Protein AF-A0A539DVU0-F1 (afdb_monomer_lite)

Radius of gyration: 17.26 Å; chains: 1; bounding box: 43×12×41 Å

Foldseek 3Di:
DPPPPPCPLPDPNVVVVVVVVVVVVVVVVVVLVVCCVVCVVPVD

Secondary structure (DSSP, 8-state):
-----TTTTSTHHHHHHHHHHHHHHHHHHHHHHHHHHH-GGG--

Structure (mmCIF, N/CA/C/O backbone):
data_AF-A0A539DVU0-F1
#
_entry.id   AF-A0A539DVU0-F1
#
loop_
_atom_site.group_PDB
_atom_site.id
_atom_site.type_symbol
_atom_site.label_atom_id
_atom_site.label_alt_id
_atom_site.label_comp_id
_atom_site.label_asym_id
_atom_site.label_entity_id
_atom_site.label_seq_id
_atom_site.pdbx_PDB_ins_code
_atom_site.Cartn_x
_atom_site.Cartn_y
_atom_site.Cartn_z
_atom_site.occupancy
_atom_site.B_iso_or_equiv
_atom_site.auth_seq_id
_atom_site.auth_comp_id
_atom_site.auth_asym_id
_atom_site.auth_atom_id
_atom_site.pdbx_PDB_model_num
ATOM 1 N N . MET A 1 1 ? 33.002 -5.993 -10.067 1.00 37.53 1 MET A N 1
ATOM 2 C CA . MET A 1 1 ? 32.033 -4.978 -9.612 1.00 37.53 1 MET A CA 1
ATOM 3 C C . MET A 1 1 ? 30.991 -4.916 -10.702 1.00 37.53 1 MET A C 1
ATOM 5 O O . MET A 1 1 ? 31.325 -4.459 -11.789 1.00 37.53 1 MET A O 1
ATOM 9 N N . ASP A 1 2 ? 29.816 -5.497 -10.468 1.00 55.03 2 ASP A N 1
ATOM 10 C CA . ASP A 1 2 ? 28.734 -5.459 -11.449 1.00 55.03 2 ASP A CA 1
ATOM 11 C C . ASP A 1 2 ? 28.322 -4.001 -11.637 1.00 55.03 2 ASP A C 1
ATOM 13 O O . ASP A 1 2 ? 28.000 -3.295 -10.681 1.00 55.03 2 ASP A O 1
ATOM 17 N N . GLN A 1 3 ? 28.458 -3.525 -12.869 1.00 64.69 3 GLN A N 1
ATOM 18 C CA . GLN A 1 3 ? 28.111 -2.172 -13.262 1.00 64.69 3 GLN A CA 1
ATOM 19 C C . GLN A 1 3 ? 26.632 -1.943 -12.930 1.00 64.69 3 GLN A C 1
ATOM 21 O O . GLN A 1 3 ? 25.766 -2.631 -13.466 1.00 64.69 3 GLN A O 1
ATOM 26 N N . PHE A 1 4 ? 26.342 -1.009 -12.020 1.00 64.06 4 PHE A N 1
ATOM 27 C CA . PHE A 1 4 ? 24.971 -0.604 -11.723 1.00 64.06 4 PHE A CA 1
ATOM 28 C C . PHE A 1 4 ? 24.383 0.047 -12.976 1.00 64.06 4 PHE A C 1
ATOM 30 O O . PHE A 1 4 ? 24.678 1.199 -13.296 1.00 64.06 4 PHE A O 1
ATOM 37 N N . ASP A 1 5 ? 23.588 -0.717 -13.716 1.00 68.50 5 ASP A N 1
ATOM 38 C CA . ASP A 1 5 ? 22.801 -0.196 -14.819 1.00 68.50 5 ASP A CA 1
ATOM 39 C C . ASP A 1 5 ? 21.552 0.484 -14.242 1.00 68.50 5 ASP A C 1
ATOM 41 O O . ASP A 1 5 ? 20.565 -0.157 -13.876 1.00 68.50 5 ASP A O 1
ATOM 45 N N . GLY A 1 6 ? 21.600 1.814 -14.147 1.00 64.00 6 GLY A N 1
ATOM 46 C CA . GLY A 1 6 ? 20.489 2.643 -13.670 1.00 64.00 6 GLY A CA 1
ATOM 47 C C . GLY A 1 6 ? 19.220 2.558 -14.529 1.00 64.00 6 GLY A C 1
ATOM 48 O O . GLY A 1 6 ? 18.208 3.156 -14.173 1.00 64.00 6 GLY A O 1
ATOM 49 N N . THR A 1 7 ? 19.240 1.815 -15.642 1.00 63.72 7 THR A N 1
ATOM 50 C CA . THR A 1 7 ? 18.074 1.572 -16.500 1.00 63.72 7 THR A CA 1
ATOM 51 C C . THR A 1 7 ? 17.322 0.279 -16.167 1.00 63.72 7 THR A C 1
ATOM 53 O O . THR A 1 7 ? 16.278 0.015 -16.760 1.00 63.72 7 THR A O 1
ATOM 56 N N . VAL A 1 8 ? 17.773 -0.504 -15.176 1.00 64.81 8 VAL A N 1
ATOM 57 C CA . VAL A 1 8 ? 17.133 -1.776 -14.766 1.00 64.81 8 VAL A CA 1
ATOM 58 C C . VAL A 1 8 ? 15.660 -1.602 -14.370 1.00 64.81 8 VAL A C 1
ATOM 60 O O . VAL A 1 8 ? 14.841 -2.495 -14.614 1.00 64.81 8 VAL A O 1
ATOM 63 N N . ASN A 1 9 ? 15.313 -0.429 -13.838 1.00 64.19 9 ASN A N 1
ATOM 64 C CA . ASN A 1 9 ? 13.947 -0.046 -13.484 1.00 64.19 9 ASN A CA 1
ATOM 65 C C . ASN A 1 9 ? 13.330 0.944 -14.485 1.00 64.19 9 ASN A C 1
ATOM 67 O O . ASN A 1 9 ? 12.313 1.551 -14.187 1.00 64.19 9 ASN A O 1
ATOM 71 N N . ALA A 1 10 ? 13.915 1.146 -15.666 1.00 70.56 10 ALA A N 1
ATOM 72 C CA . ALA A 1 10 ? 13.338 2.006 -16.693 1.00 70.56 10 ALA A CA 1
ATOM 73 C C . ALA A 1 10 ? 12.328 1.240 -17.572 1.00 70.56 10 ALA A C 1
ATOM 75 O O . ALA A 1 10 ? 12.327 0.008 -17.671 1.00 70.56 10 ALA A O 1
ATOM 76 N N . GLY A 1 11 ? 11.440 1.979 -18.240 1.00 78.69 11 GLY A N 1
ATOM 77 C CA . GLY A 1 11 ? 10.477 1.416 -19.187 1.00 78.69 11 GLY A CA 1
ATOM 78 C C . GLY A 1 11 ? 9.404 0.549 -18.522 1.00 78.69 11 GLY A C 1
ATOM 79 O O . GLY A 1 11 ? 8.889 0.876 -17.457 1.00 78.69 11 GLY A O 1
ATOM 80 N N . ARG A 1 12 ? 9.030 -0.568 -19.162 1.00 81.56 12 ARG A N 1
ATOM 81 C CA . ARG A 1 12 ? 7.882 -1.393 -18.729 1.00 81.56 12 ARG A CA 1
ATOM 82 C C . ARG A 1 12 ? 8.029 -1.958 -17.312 1.00 81.56 12 ARG A C 1
ATOM 84 O O . ARG A 1 12 ? 7.022 -2.111 -16.632 1.00 81.56 12 ARG A O 1
ATOM 91 N N . LYS A 1 13 ? 9.258 -2.263 -16.876 1.00 82.19 13 LYS A N 1
ATOM 92 C CA . LYS A 1 13 ? 9.522 -2.766 -15.518 1.00 82.19 13 LYS A CA 1
ATOM 93 C C . LYS 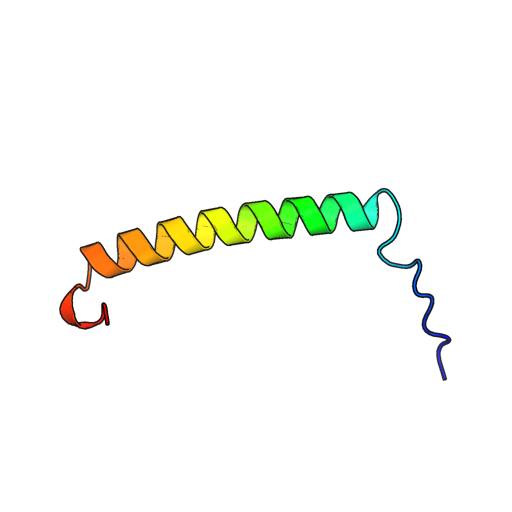A 1 13 ? 9.339 -1.672 -14.468 1.00 82.19 13 LYS A C 1
ATOM 95 O O . LYS A 1 13 ? 8.692 -1.933 -13.466 1.00 82.19 13 LYS A O 1
ATOM 100 N N . GLY A 1 14 ? 9.823 -0.459 -14.740 1.00 85.75 14 GLY A N 1
ATOM 101 C CA . GLY A 1 14 ? 9.591 0.708 -13.882 1.00 85.75 14 GLY A CA 1
ATOM 102 C C . GLY A 1 14 ? 8.118 0.985 -13.672 1.00 85.75 14 GLY A C 1
ATOM 103 O O . GLY A 1 14 ? 7.652 0.987 -12.545 1.00 85.75 14 GLY A O 1
ATOM 104 N N . VAL A 1 15 ? 7.368 1.063 -14.774 1.00 87.00 15 VAL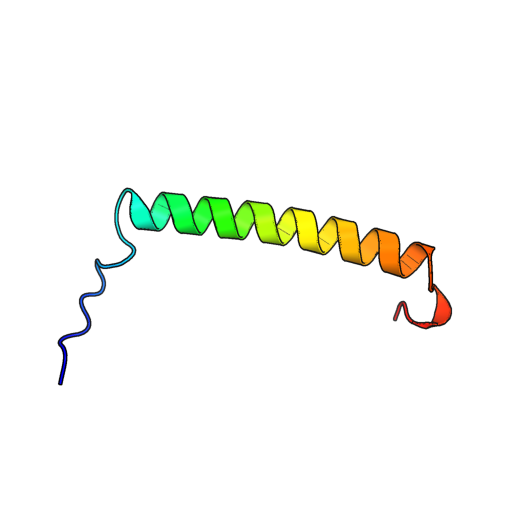 A N 1
ATOM 105 C CA . VAL A 1 15 ? 5.914 1.268 -14.724 1.00 87.00 15 VAL A CA 1
ATOM 106 C C . VAL A 1 15 ? 5.223 0.175 -13.901 1.00 87.00 15 VAL A C 1
ATOM 108 O O . VAL A 1 15 ? 4.329 0.474 -13.118 1.00 87.00 15 VAL A O 1
ATOM 111 N N . ALA A 1 16 ? 5.633 -1.090 -14.041 1.00 87.75 16 ALA A N 1
ATOM 112 C CA . ALA A 1 16 ? 5.078 -2.175 -13.234 1.00 87.75 16 ALA A CA 1
ATOM 113 C C . ALA A 1 16 ? 5.394 -2.014 -11.737 1.00 87.75 16 ALA A C 1
ATOM 115 O O . ALA A 1 16 ? 4.498 -2.201 -10.917 1.00 87.75 16 ALA A O 1
ATOM 116 N N . TYR A 1 17 ? 6.626 -1.638 -11.381 1.00 88.44 17 TYR A N 1
ATOM 117 C CA . TYR A 1 17 ? 7.006 -1.380 -9.991 1.00 88.44 17 TYR A CA 1
ATOM 118 C C . TYR A 1 17 ? 6.280 -0.169 -9.401 1.00 88.44 17 TYR A C 1
ATOM 120 O O . TYR A 1 17 ? 5.840 -0.237 -8.257 1.00 88.44 17 TYR A O 1
ATOM 128 N N . ASP A 1 18 ? 6.080 0.892 -10.182 1.00 89.75 18 ASP A N 1
ATOM 129 C CA . ASP A 1 18 ? 5.325 2.072 -9.757 1.00 89.75 18 ASP A CA 1
ATOM 130 C C . ASP A 1 18 ? 3.868 1.702 -9.438 1.00 89.75 18 ASP A C 1
ATOM 132 O O . ASP A 1 18 ? 3.345 2.060 -8.382 1.00 89.75 18 ASP A O 1
ATOM 136 N N . TRP A 1 19 ? 3.220 0.917 -10.309 1.00 94.12 19 TRP A N 1
ATOM 137 C CA . TRP A 1 19 ? 1.861 0.421 -10.065 1.00 94.12 19 TRP A CA 1
ATOM 138 C C . TRP A 1 19 ? 1.778 -0.512 -8.858 1.00 94.12 19 TRP A C 1
ATOM 140 O O . TRP A 1 19 ? 0.829 -0.417 -8.083 1.00 94.12 19 TRP A O 1
ATOM 150 N N . GLN A 1 20 ? 2.763 -1.394 -8.675 1.00 95.19 20 GLN A N 1
ATOM 151 C CA . GLN A 1 20 ? 2.838 -2.260 -7.497 1.00 95.19 20 GLN A CA 1
ATOM 152 C C . GLN A 1 20 ? 3.008 -1.443 -6.212 1.00 95.19 20 GLN A C 1
ATOM 154 O O . GLN A 1 20 ? 2.338 -1.728 -5.224 1.00 95.19 20 GLN A O 1
ATOM 159 N N . GLY A 1 21 ? 3.846 -0.404 -6.233 1.00 94.69 21 GLY A N 1
ATOM 160 C CA . GLY A 1 21 ? 4.020 0.512 -5.108 1.00 94.69 21 GLY A CA 1
ATOM 161 C C . GLY A 1 21 ? 2.742 1.281 -4.773 1.00 94.69 21 GLY A C 1
ATOM 162 O O . GLY A 1 21 ? 2.398 1.416 -3.600 1.00 94.69 21 GLY A O 1
ATOM 163 N N . LEU A 1 22 ? 2.004 1.733 -5.792 1.00 96.62 22 LEU A N 1
ATOM 164 C CA . LEU A 1 22 ? 0.718 2.404 -5.604 1.00 96.62 22 LEU A CA 1
ATOM 165 C C . LEU A 1 22 ? -0.346 1.464 -5.022 1.00 96.62 22 LEU A C 1
ATOM 167 O O . LEU A 1 22 ? -1.084 1.859 -4.126 1.00 96.62 22 LEU A O 1
ATOM 171 N N . LEU A 1 23 ? -0.430 0.225 -5.509 1.00 96.56 23 LEU A N 1
ATOM 172 C CA . LEU A 1 23 ? -1.359 -0.760 -4.957 1.00 96.56 23 LEU A CA 1
ATOM 173 C C . LEU A 1 23 ? -1.021 -1.066 -3.493 1.00 96.56 23 LEU A C 1
ATOM 175 O O . LEU A 1 23 ? -1.898 -1.002 -2.636 1.00 96.56 23 LEU A O 1
ATOM 179 N N . ALA A 1 24 ? 0.257 -1.316 -3.202 1.00 97.62 24 ALA A N 1
ATOM 180 C CA . ALA A 1 24 ? 0.716 -1.617 -1.853 1.00 97.62 24 ALA A CA 1
ATOM 181 C C . ALA A 1 24 ? 0.435 -0.472 -0.866 1.00 97.62 24 ALA A C 1
ATOM 183 O O . ALA A 1 24 ? 0.074 -0.735 0.278 1.00 97.62 24 ALA A O 1
ATOM 184 N N . SER A 1 25 ? 0.562 0.794 -1.283 1.00 97.50 25 SER A N 1
ATOM 185 C CA . SER A 1 25 ? 0.277 1.937 -0.403 1.00 97.50 25 SER A CA 1
ATOM 186 C C . SER A 1 25 ? -1.213 2.077 -0.077 1.00 97.50 25 SER A C 1
ATOM 188 O O . SER A 1 25 ? -1.570 2.403 1.059 1.00 97.50 25 SER A O 1
ATOM 190 N N . VAL A 1 26 ? -2.087 1.784 -1.043 1.00 97.38 26 VAL A N 1
ATOM 191 C CA . VAL A 1 26 ? -3.540 1.753 -0.836 1.00 97.38 26 VAL A CA 1
ATOM 192 C C . VAL A 1 26 ? -3.928 0.604 0.094 1.00 97.38 26 VAL A C 1
ATOM 194 O O . VAL A 1 26 ? -4.678 0.819 1.045 1.00 97.38 26 VAL A O 1
ATOM 197 N N . GLU A 1 27 ? -3.391 -0.596 -0.134 1.00 97.81 27 GLU A N 1
ATOM 198 C CA . GLU A 1 27 ? -3.661 -1.768 0.707 1.00 97.81 27 GLU A CA 1
ATOM 199 C C . GLU A 1 27 ? -3.162 -1.568 2.143 1.00 97.81 27 GLU A C 1
ATOM 201 O O . GLU A 1 27 ? -3.903 -1.837 3.087 1.00 97.81 27 GLU A O 1
ATOM 206 N N . ALA A 1 28 ? -1.957 -1.017 2.323 1.00 96.88 28 ALA A N 1
ATOM 207 C CA . ALA A 1 28 ? -1.423 -0.685 3.644 1.00 96.88 28 ALA A CA 1
ATOM 208 C C . ALA A 1 28 ? -2.328 0.306 4.391 1.00 96.88 28 ALA A C 1
ATOM 210 O O . ALA A 1 28 ? -2.670 0.073 5.546 1.00 96.88 28 ALA A O 1
ATOM 211 N N . SER A 1 29 ? -2.805 1.350 3.705 1.00 95.69 29 SER A N 1
ATOM 212 C CA . SER A 1 29 ? -3.719 2.334 4.303 1.00 95.69 29 SER A CA 1
ATOM 213 C C . SER A 1 29 ? -5.050 1.705 4.744 1.00 95.69 29 SER A C 1
ATOM 215 O O . SER A 1 29 ? -5.608 2.092 5.771 1.00 95.69 29 SER A O 1
ATOM 217 N N . SER A 1 30 ? -5.566 0.727 3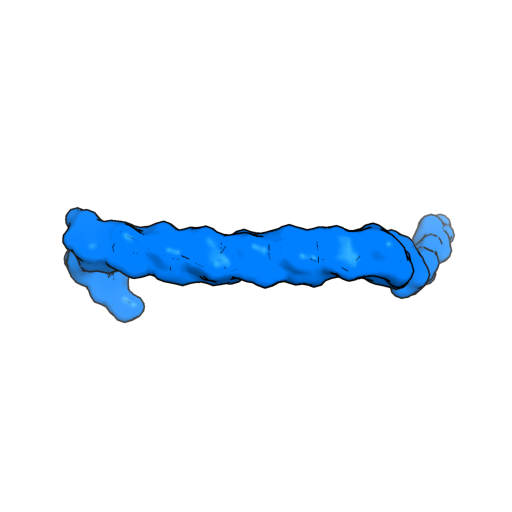.987 1.00 96.00 30 SER A N 1
ATOM 218 C CA . SER A 1 30 ? -6.770 -0.030 4.366 1.00 96.00 30 SER A CA 1
ATOM 219 C C . SER A 1 30 ? -6.527 -0.874 5.617 1.00 96.00 30 SER A C 1
ATOM 221 O O . SER 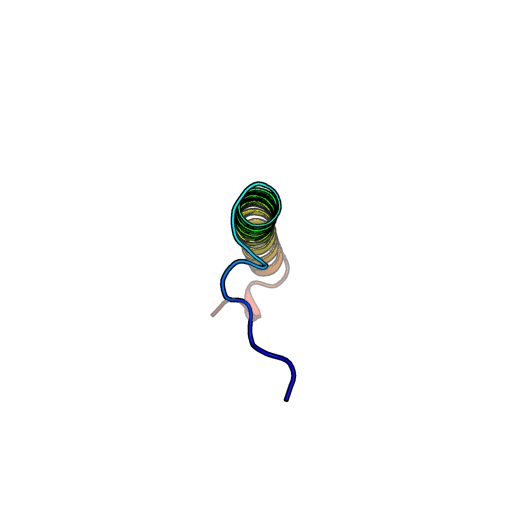A 1 30 ? -7.335 -0.852 6.544 1.00 96.00 30 SER A O 1
ATOM 223 N N . LEU A 1 31 ? -5.394 -1.578 5.666 1.00 94.88 31 LEU A N 1
ATOM 224 C CA . LEU A 1 31 ? -5.016 -2.412 6.806 1.00 94.88 31 LEU A CA 1
ATOM 225 C C . LEU A 1 31 ? -4.805 -1.583 8.074 1.00 94.88 31 LEU A C 1
ATOM 227 O O . LEU A 1 31 ? -5.276 -1.983 9.136 1.00 94.88 31 LEU A O 1
ATOM 231 N N . ASP A 1 32 ? -4.162 -0.419 7.971 1.00 93.88 32 ASP A N 1
ATOM 232 C CA . ASP A 1 32 ? -3.976 0.493 9.103 1.00 93.88 32 ASP A CA 1
ATOM 233 C C . ASP A 1 32 ? -5.327 0.961 9.667 1.00 93.88 32 ASP A C 1
ATOM 235 O O . ASP A 1 32 ? -5.524 1.004 10.885 1.00 93.88 32 ASP A O 1
ATOM 239 N N . HIS A 1 33 ? -6.300 1.248 8.796 1.00 92.44 33 HIS A N 1
ATOM 240 C CA . HIS A 1 33 ? -7.648 1.629 9.214 1.00 92.44 33 HIS A CA 1
ATOM 241 C C . HIS A 1 33 ? -8.406 0.482 9.906 1.00 92.44 33 HIS A C 1
ATOM 243 O O . HIS A 1 33 ? -9.037 0.680 10.952 1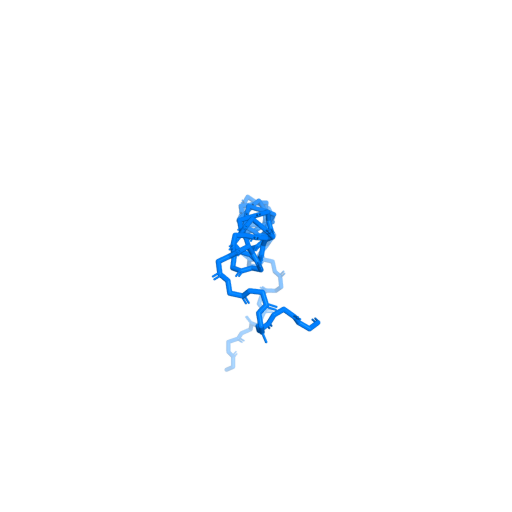.00 92.44 33 HIS A O 1
ATOM 249 N N . GLU A 1 34 ? -8.332 -0.727 9.348 1.00 94.81 34 GLU A N 1
ATOM 250 C CA . GLU A 1 34 ? -8.931 -1.923 9.946 1.00 94.81 34 GLU A CA 1
ATOM 251 C C . GLU A 1 34 ? -8.291 -2.252 11.300 1.00 94.81 34 GLU A C 1
ATOM 253 O O . GLU A 1 34 ? -8.997 -2.533 12.272 1.00 94.81 34 GLU A O 1
ATOM 258 N N . LEU A 1 35 ? -6.964 -2.143 11.401 1.00 92.44 35 LEU A N 1
ATOM 259 C CA . LEU A 1 35 ? -6.226 -2.366 12.639 1.00 92.44 35 LEU A CA 1
ATOM 260 C C . LEU A 1 35 ? -6.612 -1.348 13.715 1.00 92.44 35 LEU A C 1
ATOM 262 O O . LEU A 1 35 ? -6.873 -1.742 14.851 1.00 92.44 35 LEU A O 1
ATOM 266 N N . ALA A 1 36 ? -6.712 -0.064 13.364 1.00 92.31 36 ALA A N 1
ATOM 267 C CA . ALA A 1 36 ? -7.164 0.977 14.286 1.00 92.31 36 ALA A CA 1
ATOM 268 C C . ALA A 1 36 ? -8.598 0.728 14.784 1.00 92.31 36 ALA A C 1
ATOM 270 O O . ALA A 1 36 ? -8.922 1.039 15.929 1.00 92.31 36 ALA A O 1
ATOM 271 N N . THR A 1 37 ? -9.448 0.124 13.949 1.00 93.44 37 THR A N 1
ATOM 272 C CA . THR A 1 37 ? -10.816 -0.256 14.325 1.00 93.44 37 THR A CA 1
ATOM 273 C C . THR A 1 37 ? -10.841 -1.465 15.265 1.00 93.44 37 THR A C 1
ATOM 275 O O . THR A 1 37 ? -11.595 -1.475 16.237 1.00 93.44 37 THR A O 1
ATOM 278 N N . LEU A 1 38 ? -10.027 -2.491 14.995 1.00 94.62 38 LEU A N 1
ATOM 279 C CA . LEU A 1 38 ? -9.993 -3.733 15.779 1.00 94.62 38 LEU A CA 1
ATOM 280 C C . LEU A 1 38 ? -9.237 -3.593 17.100 1.00 94.62 38 LEU A C 1
ATOM 282 O O . LEU A 1 38 ? -9.571 -4.260 18.081 1.00 94.62 38 LEU A O 1
ATOM 286 N N . ALA A 1 39 ? -8.204 -2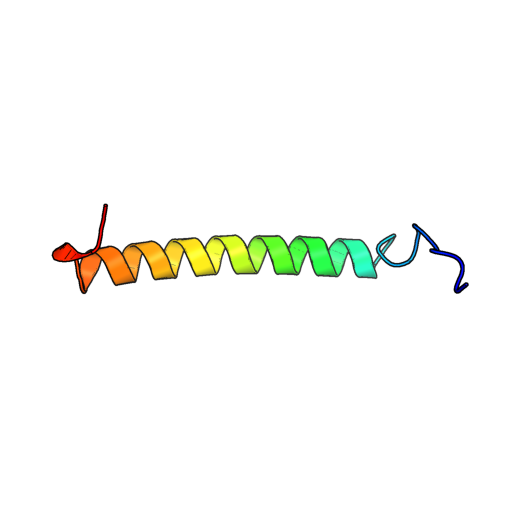.758 17.124 1.00 92.31 39 ALA A N 1
ATOM 287 C CA . ALA A 1 39 ? -7.331 -2.591 18.271 1.00 92.31 39 ALA A CA 1
ATOM 288 C C . ALA A 1 39 ? -7.028 -1.104 18.527 1.00 92.31 39 ALA A C 1
ATOM 290 O O . ALA A 1 39 ? -5.868 -0.683 18.466 1.00 92.31 39 ALA A O 1
ATOM 291 N N . PRO A 1 40 ? -8.057 -0.298 18.858 1.00 86.31 40 PRO A N 1
ATOM 292 C CA . PRO A 1 40 ? -7.919 1.148 19.036 1.00 86.31 40 PRO A CA 1
ATOM 293 C C . PRO A 1 40 ? -6.917 1.527 20.133 1.00 86.31 40 PRO A C 1
ATOM 295 O O . PRO A 1 40 ? -6.327 2.597 20.084 1.00 86.31 40 PRO A O 1
ATOM 298 N N . GLN A 1 41 ? -6.662 0.640 21.099 1.00 86.75 41 GLN A N 1
ATOM 299 C CA . GLN A 1 41 ? -5.644 0.827 22.135 1.00 86.75 41 GLN A CA 1
ATOM 300 C C . GLN A 1 41 ? -4.199 0.876 21.607 1.00 86.75 41 GLN A C 1
ATOM 302 O O . GLN A 1 41 ? -3.306 1.292 22.343 1.00 86.75 41 GLN A O 1
ATOM 307 N N . PHE A 1 42 ? -3.960 0.430 20.371 1.00 80.38 42 PHE A N 1
ATOM 308 C CA . PHE A 1 42 ? -2.657 0.493 19.705 1.00 80.38 42 PHE A CA 1
ATOM 309 C C . PHE A 1 42 ? -2.602 1.551 18.596 1.00 80.38 42 PHE A C 1
ATOM 311 O O . PHE A 1 42 ? -1.542 1.738 18.005 1.00 80.38 42 PHE A O 1
ATOM 318 N N . ALA A 1 43 ? -3.708 2.250 18.324 1.00 71.44 43 ALA A N 1
ATOM 319 C CA . ALA A 1 43 ? -3.712 3.404 17.436 1.00 71.44 43 ALA A CA 1
ATOM 320 C C . ALA A 1 43 ? -3.134 4.612 18.199 1.00 71.44 43 ALA A C 1
ATOM 322 O O . ALA A 1 43 ? -3.767 5.119 19.126 1.00 71.44 43 ALA A O 1
ATOM 323 N N . GLN A 1 44 ? -1.913 5.032 17.853 1.00 60.28 44 GLN A N 1
ATOM 324 C CA . GLN A 1 44 ? -1.278 6.268 18.331 1.00 60.28 44 GLN A CA 1
ATOM 325 C C . GLN A 1 44 ? -1.137 7.268 17.191 1.00 60.28 44 GLN A C 1
ATOM 327 O O . GLN A 1 44 ? -0.712 6.839 16.096 1.00 60.28 44 GLN A O 1
#

Sequence (44 aa):
MDQFDGTVNAGRKGVAYDWQGLLASVEASSLDHELATLAPQFAQ

pLDDT: mean 83.65, std 14.52, range [37.53, 97.81]